Protein AF-A0A6I3UBJ7-F1 (afdb_monomer)

Solvent-accessible surface area (backbone atoms only — not comparable to full-atom values): 4551 Å² total; per-residue (Å²): 135,87,63,51,68,87,39,63,37,29,45,62,48,60,79,39,54,69,62,47,55,51,50,52,51,52,50,35,67,75,62,74,50,71,81,87,77,57,89,68,91,71,93,74,82,80,48,75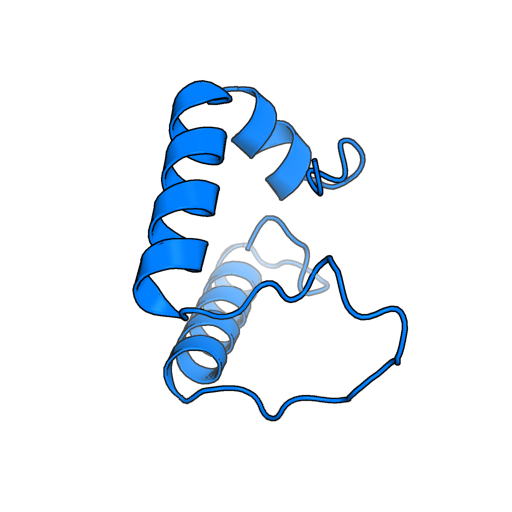,69,52,53,52,50,52,54,50,21,53,49,48,22,58,76,71,66,49,94,59,88,56,75,74,70

Foldseek 3Di:
DPLPCPFPVSVVCVVPVVVVVVVVVVVCVVVVDDPPPDPDDDDDDDDPVVVVVVVVQVVVCVVVVNPDRGPVD

Sequence (73 aa):
MSNHSYSVAGATLNDYPYEMDRLEEVALELTETVYSQDETFTELPFSHRLEVLFAEAEYVASVVHAKVLGTEH

Secondary structure (DSSP, 8-state):
----TTSHHHHHHTT-HHHHHHHHHHHHHHH---TTT--S--PPPPPHHHHHHHHHHHHHHHHTT-SS--TT-

pLDDT: mean 84.39, std 13.64, range [38.91, 97.94]

Structure (mmCIF, N/CA/C/O backbone):
data_AF-A0A6I3UBJ7-F1
#
_entry.id   AF-A0A6I3UBJ7-F1
#
loop_
_atom_site.group_PDB
_atom_site.id
_atom_site.type_symbol
_atom_site.label_atom_id
_atom_site.label_alt_id
_atom_site.label_comp_id
_atom_site.label_asym_id
_atom_site.label_entity_id
_atom_site.label_seq_id
_atom_site.pdbx_PDB_ins_code
_atom_site.Cartn_x
_atom_site.Cartn_y
_atom_site.Cartn_z
_atom_site.occupancy
_atom_site.B_iso_or_equiv
_atom_site.auth_seq_id
_atom_site.auth_comp_id
_atom_site.auth_asym_id
_atom_site.auth_atom_id
_atom_site.pdbx_PDB_model_num
ATOM 1 N N . MET A 1 1 ? -2.699 10.287 11.652 1.00 38.91 1 MET A N 1
ATOM 2 C CA . MET A 1 1 ? -2.343 10.481 10.231 1.00 38.91 1 MET A CA 1
ATOM 3 C C . MET A 1 1 ? -1.066 9.714 9.925 1.00 38.91 1 MET A C 1
ATOM 5 O O . MET A 1 1 ? 0.029 10.215 10.155 1.00 38.91 1 MET A O 1
ATOM 9 N N . SER A 1 2 ? -1.217 8.470 9.478 1.00 45.34 2 SER A N 1
ATOM 10 C CA . SER A 1 2 ? -0.147 7.517 9.144 1.00 45.34 2 SER A CA 1
ATOM 11 C C . SER A 1 2 ? 0.321 7.611 7.684 1.00 45.34 2 SER A C 1
ATOM 13 O O . SER A 1 2 ? 0.930 6.677 7.168 1.00 45.34 2 SER A O 1
ATOM 15 N N . ASN A 1 3 ? 0.096 8.744 7.012 1.00 52.03 3 ASN A N 1
ATOM 16 C CA . ASN A 1 3 ? 0.731 9.014 5.726 1.00 52.03 3 ASN A CA 1
ATOM 17 C C . ASN A 1 3 ? 2.188 9.395 5.973 1.00 52.03 3 ASN A C 1
ATOM 19 O O . ASN A 1 3 ? 2.517 10.543 6.277 1.00 52.03 3 ASN A O 1
ATOM 23 N N . HIS A 1 4 ? 3.080 8.414 5.855 1.00 57.19 4 HIS A N 1
ATOM 24 C CA . HIS A 1 4 ? 4.509 8.672 5.764 1.00 57.19 4 HIS A CA 1
ATOM 25 C C . HIS A 1 4 ? 4.774 9.491 4.495 1.00 57.19 4 HIS A C 1
ATOM 27 O O . HIS A 1 4 ? 4.973 8.938 3.420 1.00 57.19 4 HIS A O 1
ATOM 33 N N . SER A 1 5 ? 4.813 10.819 4.621 1.00 59.69 5 SER A N 1
ATOM 34 C CA . SER A 1 5 ? 5.083 11.769 3.528 1.00 59.69 5 SER A CA 1
ATOM 35 C C . SER A 1 5 ? 6.432 11.554 2.826 1.00 59.69 5 SER A C 1
ATOM 37 O O . SER A 1 5 ? 6.702 12.178 1.804 1.00 59.69 5 SER A O 1
ATOM 39 N N . TYR A 1 6 ? 7.273 10.670 3.366 1.00 71.88 6 TYR A N 1
ATOM 40 C CA . TYR A 1 6 ? 8.570 10.288 2.822 1.00 71.88 6 TYR A CA 1
ATOM 41 C C . TYR A 1 6 ? 8.538 9.023 1.942 1.00 71.88 6 TYR A C 1
ATOM 43 O O . TYR A 1 6 ? 9.570 8.697 1.359 1.00 71.88 6 TYR A O 1
ATOM 51 N N . SER A 1 7 ? 7.411 8.302 1.840 1.00 85.12 7 SER A N 1
ATOM 52 C CA . SER A 1 7 ? 7.259 7.170 0.911 1.00 85.12 7 SER A CA 1
ATOM 53 C C . SER A 1 7 ? 6.610 7.606 -0.404 1.00 85.12 7 SER A C 1
ATOM 55 O O . SER A 1 7 ? 5.899 8.610 -0.449 1.00 85.12 7 SER A O 1
ATOM 57 N N . VAL A 1 8 ? 6.840 6.853 -1.484 1.00 88.25 8 VAL A N 1
ATOM 58 C CA . VAL A 1 8 ? 6.280 7.191 -2.803 1.00 88.25 8 VAL A CA 1
ATOM 59 C C . VAL A 1 8 ? 4.756 7.058 -2.782 1.00 88.25 8 VAL A C 1
ATOM 61 O O . VAL A 1 8 ? 4.073 7.998 -3.179 1.00 88.25 8 VAL A O 1
ATOM 64 N N . ALA A 1 9 ? 4.215 5.969 -2.220 1.00 90.06 9 ALA A N 1
ATOM 65 C CA . ALA A 1 9 ? 2.767 5.846 -2.040 1.00 90.06 9 ALA A CA 1
ATOM 66 C C . ALA A 1 9 ? 2.200 6.945 -1.140 1.00 90.06 9 ALA A C 1
ATOM 68 O O . ALA A 1 9 ? 1.187 7.540 -1.482 1.00 90.06 9 ALA A O 1
ATOM 69 N N . GLY A 1 10 ? 2.861 7.271 -0.025 1.00 86.56 10 GLY A N 1
ATOM 70 C CA . GLY A 1 10 ? 2.407 8.335 0.871 1.00 86.56 10 GLY A CA 1
ATOM 71 C C . GLY A 1 10 ? 2.37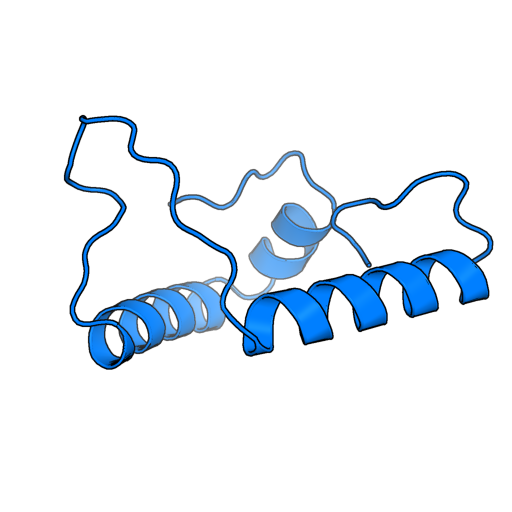1 9.702 0.185 1.00 86.56 10 GLY A C 1
ATOM 72 O O . GLY A 1 10 ? 1.426 10.462 0.379 1.00 86.56 10 GLY A O 1
ATOM 73 N N . ALA A 1 11 ? 3.360 10.003 -0.660 1.00 87.56 11 ALA A N 1
ATOM 74 C CA . ALA A 1 11 ? 3.373 11.216 -1.468 1.00 87.56 11 ALA A CA 1
ATOM 75 C C . ALA A 1 11 ? 2.231 11.236 -2.498 1.00 87.56 11 ALA A C 1
ATOM 77 O O . ALA A 1 11 ? 1.535 12.240 -2.590 1.00 87.56 11 ALA A O 1
ATOM 78 N N . THR A 1 12 ? 1.992 10.134 -3.216 1.00 88.75 12 THR A N 1
ATOM 79 C CA . THR A 1 12 ? 0.888 10.032 -4.188 1.00 88.75 12 THR A CA 1
ATOM 80 C C . THR A 1 12 ? -0.484 10.130 -3.523 1.00 88.75 12 THR A C 1
ATOM 82 O O . THR A 1 12 ? -1.384 10.780 -4.043 1.00 88.75 12 THR A O 1
ATOM 85 N N . LEU A 1 13 ? -0.655 9.508 -2.358 1.00 88.94 13 LEU A N 1
ATOM 86 C CA . LEU A 1 13 ? -1.916 9.524 -1.620 1.00 88.94 13 LEU A CA 1
ATOM 87 C C . LEU A 1 13 ? -2.205 10.886 -0.970 1.00 88.94 13 LEU A C 1
ATOM 89 O O . LEU A 1 13 ? -3.369 11.236 -0.788 1.00 88.94 13 LEU A O 1
ATOM 93 N N . ASN A 1 14 ? -1.177 11.690 -0.677 1.00 86.94 14 ASN A N 1
ATOM 94 C CA . ASN A 1 14 ? -1.352 13.053 -0.165 1.00 86.94 14 ASN A CA 1
ATOM 95 C C . ASN A 1 14 ? -2.010 14.012 -1.170 1.00 86.94 14 ASN A C 1
ATOM 97 O O . ASN A 1 14 ? -2.533 15.041 -0.745 1.00 86.94 14 ASN A O 1
ATOM 101 N N . ASP A 1 15 ? -2.033 13.680 -2.464 1.00 90.75 15 ASP A N 1
ATOM 102 C CA . ASP A 1 15 ? -2.784 14.447 -3.465 1.00 90.75 15 ASP A CA 1
ATOM 103 C C . ASP A 1 15 ? -4.312 14.257 -3.322 1.00 90.75 15 ASP A C 1
ATOM 105 O O . ASP A 1 15 ? -5.084 15.038 -3.881 1.00 90.75 15 ASP A O 1
ATOM 109 N N . TYR A 1 16 ? -4.753 13.263 -2.536 1.00 91.19 16 TYR A N 1
ATOM 110 C CA . TYR A 1 16 ? -6.157 12.873 -2.333 1.00 91.19 16 TYR A CA 1
ATOM 111 C C . TYR A 1 16 ? -6.524 12.782 -0.836 1.00 91.19 16 TYR A C 1
ATOM 113 O O . TYR A 1 16 ? -6.898 11.716 -0.338 1.00 91.19 16 TYR A O 1
ATOM 121 N N . PRO A 1 17 ? -6.393 13.880 -0.067 1.00 88.62 17 PRO A N 1
ATOM 122 C CA . PRO A 1 17 ? -6.52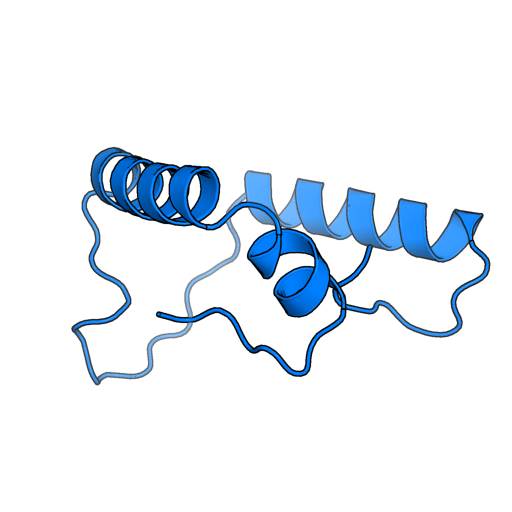1 13.839 1.390 1.00 88.62 17 PRO A CA 1
ATOM 123 C C . PRO A 1 17 ? -7.9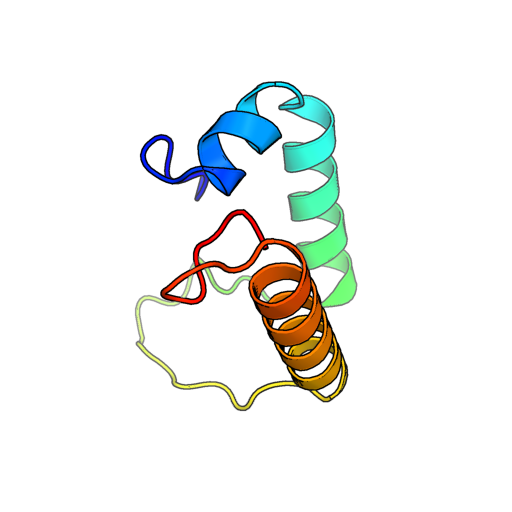29 13.441 1.861 1.00 88.62 17 PRO A C 1
ATOM 125 O O . PRO A 1 17 ? -8.061 12.677 2.811 1.00 88.62 17 PRO A O 1
ATOM 128 N N . TYR A 1 18 ? -8.985 13.887 1.171 1.00 91.88 18 TYR A N 1
ATOM 129 C CA . TYR A 1 18 ? -10.365 13.553 1.543 1.00 91.88 18 TYR A CA 1
ATOM 130 C C . TYR A 1 18 ? -10.698 12.078 1.297 1.00 91.88 18 TYR A C 1
ATOM 132 O O . TYR A 1 18 ? -11.422 11.455 2.073 1.00 91.88 18 TYR A O 1
ATOM 140 N N . GLU A 1 19 ? -10.180 11.502 0.214 1.00 92.25 19 GLU A N 1
ATOM 141 C CA . GLU A 1 19 ? -10.325 10.085 -0.093 1.00 92.25 19 GLU A CA 1
ATOM 142 C C . GLU A 1 19 ? -9.577 9.221 0.924 1.00 92.25 19 GLU A C 1
ATOM 144 O O . GLU A 1 19 ? -10.076 8.157 1.292 1.00 92.25 19 GLU A O 1
ATOM 149 N N . MET A 1 20 ? -8.419 9.686 1.399 1.00 89.56 20 MET A N 1
ATOM 150 C CA . MET A 1 20 ? -7.655 9.023 2.455 1.00 89.56 20 MET A CA 1
ATOM 151 C C . MET A 1 20 ? -8.391 9.009 3.786 1.00 89.56 20 MET A C 1
ATOM 153 O O . MET A 1 20 ? -8.557 7.930 4.352 1.00 89.56 20 MET A O 1
ATOM 157 N N . ASP A 1 21 ? -8.913 10.153 4.226 1.00 89.00 21 ASP A N 1
ATOM 158 C CA . ASP A 1 21 ? -9.715 10.229 5.450 1.00 89.00 21 ASP A CA 1
ATOM 159 C C . ASP A 1 21 ? -10.919 9.272 5.378 1.00 89.00 21 ASP A C 1
ATOM 161 O O . ASP A 1 21 ? -11.193 8.515 6.310 1.00 89.00 21 ASP A O 1
ATOM 165 N N . ARG A 1 22 ? -11.605 9.233 4.227 1.00 92.06 22 ARG A N 1
ATOM 166 C CA . ARG A 1 22 ? -12.741 8.327 4.007 1.00 92.06 22 ARG A CA 1
ATOM 167 C C . ARG A 1 22 ? -12.331 6.854 4.014 1.00 92.06 22 ARG A C 1
ATOM 169 O O . ARG A 1 22 ? -13.079 6.010 4.502 1.00 92.06 22 ARG A O 1
ATOM 176 N N . LEU A 1 23 ? -11.187 6.516 3.424 1.00 89.38 23 LEU A N 1
ATOM 177 C CA . LEU A 1 23 ? -10.687 5.141 3.415 1.00 89.38 23 LEU A CA 1
ATOM 178 C C . LEU A 1 23 ? -10.266 4.689 4.818 1.00 89.38 23 LEU A C 1
ATOM 180 O O . LEU A 1 23 ? -10.506 3.532 5.158 1.00 89.38 23 LEU A O 1
ATOM 184 N N . GLU A 1 24 ? -9.714 5.586 5.638 1.00 85.50 24 GLU A N 1
ATOM 185 C CA . GLU A 1 24 ? -9.417 5.326 7.052 1.00 85.50 24 GLU A CA 1
ATOM 186 C C . GLU A 1 24 ? -10.704 5.072 7.855 1.00 85.50 24 GLU A C 1
ATOM 188 O O . GLU A 1 24 ? -10.788 4.076 8.576 1.00 85.50 24 GLU A O 1
ATOM 193 N N . GLU A 1 25 ? -11.742 5.894 7.662 1.00 88.56 25 GLU A N 1
ATOM 194 C CA . GLU A 1 25 ? -13.056 5.711 8.298 1.00 88.56 25 GLU A CA 1
ATOM 195 C C . GLU A 1 25 ? -13.690 4.362 7.925 1.00 88.56 25 GLU A C 1
ATOM 197 O O . GLU A 1 25 ? -14.057 3.578 8.799 1.00 88.56 25 GLU A O 1
ATOM 202 N N . VAL A 1 26 ? -13.742 4.031 6.632 1.00 90.19 26 VAL A N 1
ATOM 203 C CA . VAL A 1 26 ? -14.321 2.761 6.164 1.00 90.19 26 VAL A CA 1
ATOM 204 C C . VAL A 1 26 ? -13.501 1.556 6.635 1.00 90.19 26 VAL A C 1
ATOM 206 O O . VAL A 1 26 ? -14.066 0.512 6.957 1.00 90.19 26 VAL A O 1
ATOM 209 N N . ALA A 1 27 ? -12.171 1.662 6.692 1.00 84.94 27 ALA A N 1
ATOM 210 C CA . ALA A 1 27 ? -11.330 0.594 7.226 1.00 84.94 27 ALA A CA 1
ATOM 211 C C . ALA A 1 27 ? -11.622 0.341 8.712 1.00 84.94 27 ALA A C 1
ATOM 213 O O . ALA A 1 27 ? -11.690 -0.819 9.133 1.00 84.94 27 ALA A O 1
ATOM 214 N N . LEU A 1 28 ? -11.845 1.402 9.491 1.00 84.38 28 LEU A N 1
ATOM 215 C CA . LEU A 1 28 ? -12.255 1.290 10.885 1.00 84.38 28 LEU A CA 1
ATOM 216 C C . LEU A 1 28 ? -13.637 0.636 11.015 1.00 84.38 28 LEU A C 1
ATOM 218 O O . LEU A 1 28 ? -13.787 -0.292 11.804 1.00 84.38 28 LEU A O 1
ATOM 222 N N . GLU A 1 29 ? -14.622 1.064 10.220 1.00 87.25 29 GLU A N 1
ATOM 223 C CA . GLU A 1 29 ? -15.968 0.472 10.223 1.00 87.25 29 GLU A CA 1
ATOM 224 C C . GLU A 1 29 ? -15.949 -1.019 9.862 1.00 87.25 29 GLU A C 1
ATOM 226 O O . GLU A 1 29 ? -16.624 -1.822 10.499 1.00 87.25 29 GLU A O 1
ATOM 231 N N . LEU A 1 30 ? -15.167 -1.410 8.852 1.00 85.50 30 LEU A N 1
ATOM 232 C CA . LEU A 1 30 ? -15.117 -2.794 8.374 1.00 85.50 30 LEU A CA 1
ATOM 233 C C . LEU A 1 30 ? -14.354 -3.732 9.306 1.00 85.50 30 LEU A C 1
ATOM 235 O O . LEU A 1 30 ? -14.643 -4.927 9.341 1.00 85.50 30 LEU A O 1
ATOM 239 N N . THR A 1 31 ? -13.328 -3.223 9.985 1.00 80.56 31 THR A N 1
ATOM 240 C CA . THR A 1 31 ? -12.503 -4.042 10.881 1.00 80.56 31 THR A CA 1
ATOM 241 C C . THR A 1 31 ? -12.988 -3.995 12.323 1.00 80.56 31 THR A C 1
ATOM 243 O O . THR A 1 31 ? -12.548 -4.824 13.116 1.00 80.56 31 THR A O 1
ATOM 246 N N . GLU A 1 32 ? -13.843 -3.025 12.671 1.00 80.50 32 GLU A N 1
ATOM 247 C CA . GLU A 1 32 ? -14.283 -2.701 14.037 1.00 80.50 32 GLU A CA 1
ATOM 248 C C . GLU A 1 32 ? -13.111 -2.567 15.033 1.00 80.50 32 GLU A C 1
ATOM 250 O O . GLU A 1 32 ? -13.285 -2.652 16.248 1.00 80.50 32 GLU A O 1
ATOM 255 N N . THR A 1 33 ? -11.891 -2.370 14.520 1.00 69.94 33 THR A N 1
ATOM 256 C CA . THR A 1 33 ? -10.646 -2.479 15.279 1.00 69.94 33 THR A CA 1
ATOM 257 C C . THR A 1 33 ? -9.820 -1.219 15.093 1.00 69.94 33 THR A C 1
ATOM 259 O O . THR A 1 33 ? -9.414 -0.870 13.985 1.00 69.94 33 THR A O 1
ATOM 262 N N . VAL A 1 34 ? -9.514 -0.545 16.202 1.00 66.69 34 VAL A N 1
ATOM 263 C CA . VAL A 1 34 ? -8.618 0.614 16.207 1.00 66.69 34 VAL A CA 1
ATOM 264 C C . VAL A 1 34 ? -7.184 0.139 16.451 1.00 66.69 34 VAL A C 1
ATOM 266 O O . VAL A 1 34 ? -6.702 0.142 17.581 1.00 66.69 34 VAL A O 1
ATOM 269 N N . TYR A 1 35 ? -6.468 -0.237 15.389 1.00 63.62 35 TYR A N 1
ATOM 270 C CA . TYR A 1 35 ? -5.064 -0.677 15.490 1.00 63.62 35 TYR A CA 1
ATOM 271 C C . TYR A 1 35 ? -4.095 0.421 15.978 1.00 63.62 35 TYR A C 1
ATOM 273 O O . TYR A 1 35 ? -2.961 0.125 16.334 1.00 63.62 35 TYR A O 1
ATOM 281 N N . SER A 1 36 ? -4.526 1.688 16.001 1.00 59.56 36 SER A N 1
ATOM 282 C CA . SER A 1 36 ? -3.703 2.839 16.403 1.00 59.56 36 SER A CA 1
ATOM 283 C C . SER A 1 36 ? -3.773 3.191 17.899 1.00 59.56 36 SER A C 1
ATOM 285 O O . SER A 1 36 ? -3.047 4.092 18.316 1.00 59.56 36 SER A O 1
ATOM 287 N N . GLN A 1 37 ? -4.658 2.576 18.696 1.00 58.38 37 GLN A N 1
ATOM 288 C CA . GLN A 1 37 ? -4.870 2.963 20.106 1.00 58.38 37 GLN A CA 1
ATOM 289 C C . GLN A 1 37 ? -4.227 2.021 21.127 1.00 58.38 37 GLN A C 1
ATOM 291 O O . GLN A 1 37 ? -4.068 2.413 22.282 1.00 58.38 37 GLN A O 1
ATOM 296 N N . ASP A 1 38 ? -3.854 0.808 20.725 1.00 59.19 38 ASP A N 1
ATOM 297 C CA . ASP A 1 38 ? -3.201 -0.146 21.613 1.00 59.19 38 ASP A CA 1
ATOM 298 C C . ASP A 1 38 ? -1.677 -0.011 21.470 1.00 59.19 38 ASP A C 1
ATOM 300 O O . ASP A 1 38 ? -1.104 -0.319 20.427 1.00 59.19 38 ASP A O 1
ATOM 304 N N . GLU A 1 39 ? -1.006 0.504 22.506 1.00 63.66 39 GLU A N 1
ATOM 305 C CA . GLU A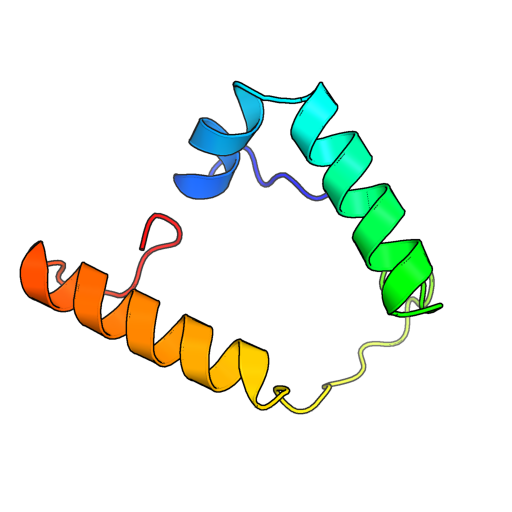 1 39 ? 0.461 0.655 22.527 1.00 63.66 39 GLU A CA 1
ATOM 306 C C . GLU A 1 39 ? 1.188 -0.698 22.660 1.00 63.66 39 GLU A C 1
ATOM 308 O O . GLU A 1 39 ? 2.422 -0.757 22.653 1.00 63.66 39 GLU A O 1
ATOM 313 N N . THR A 1 40 ? 0.446 -1.804 22.784 1.00 73.31 40 THR A N 1
ATOM 314 C CA . THR A 1 40 ? 1.025 -3.144 22.816 1.00 73.31 40 THR A CA 1
ATOM 315 C C . THR A 1 40 ? 1.318 -3.650 21.405 1.00 73.31 40 THR A C 1
ATOM 317 O O . THR A 1 40 ? 0.431 -3.954 20.609 1.00 73.31 40 THR A O 1
ATOM 320 N N . PHE A 1 41 ? 2.610 -3.772 21.087 1.00 74.12 41 PHE A N 1
ATOM 321 C CA . PHE A 1 41 ? 3.040 -4.398 19.841 1.00 74.12 41 PHE A CA 1
ATOM 322 C C . PHE A 1 41 ? 2.528 -5.842 19.775 1.00 74.12 41 PHE A C 1
ATOM 324 O O . PHE A 1 41 ? 2.896 -6.679 20.601 1.00 74.12 41 PHE A O 1
ATOM 331 N N . THR A 1 42 ? 1.707 -6.120 18.767 1.00 75.81 42 THR A N 1
ATOM 332 C CA . THR A 1 42 ? 1.171 -7.450 18.477 1.00 75.81 42 THR A CA 1
ATOM 333 C C . THR A 1 42 ? 1.398 -7.757 17.003 1.00 75.81 42 THR A C 1
ATOM 335 O O . THR A 1 42 ? 0.954 -7.006 16.136 1.00 75.81 42 THR A O 1
ATOM 338 N N . GLU A 1 43 ? 2.077 -8.867 16.702 1.00 79.31 43 GLU A N 1
ATOM 339 C CA . GLU A 1 43 ? 2.168 -9.371 15.330 1.00 79.31 43 GLU A CA 1
ATOM 340 C C . GLU A 1 43 ? 0.844 -10.028 14.940 1.00 79.31 43 GLU A C 1
ATOM 342 O O . GLU A 1 43 ? 0.393 -10.986 15.571 1.00 79.31 43 GLU A O 1
ATOM 347 N N . LEU A 1 44 ? 0.222 -9.509 13.885 1.00 79.12 44 LEU A N 1
ATOM 348 C CA . LEU A 1 44 ? -0.998 -10.067 13.317 1.00 79.12 44 LEU A CA 1
ATOM 349 C C . LEU A 1 44 ? -0.653 -10.875 12.063 1.00 79.12 44 LEU A C 1
ATOM 351 O O . LEU A 1 44 ? 0.163 -10.422 11.256 1.00 79.12 44 LEU A O 1
ATOM 355 N N . PRO A 1 45 ? -1.268 -12.054 11.862 1.00 81.25 45 PRO A N 1
ATOM 356 C CA . PRO A 1 45 ? -1.082 -12.797 10.627 1.00 81.25 45 PRO A CA 1
ATOM 357 C C . PRO A 1 45 ? -1.647 -12.002 9.447 1.00 81.25 45 PRO A C 1
ATOM 359 O O . PRO A 1 45 ? -2.652 -11.296 9.573 1.00 81.25 45 PRO A O 1
ATOM 362 N N . PHE A 1 46 ? -1.036 -12.154 8.273 1.00 83.94 46 PHE A N 1
ATOM 363 C CA . PHE A 1 46 ? -1.616 -11.603 7.056 1.00 83.94 46 PHE A CA 1
ATOM 364 C C . PHE A 1 46 ? -2.951 -12.275 6.749 1.00 83.94 46 PHE A C 1
ATOM 366 O O . PHE A 1 46 ? -3.115 -13.490 6.846 1.00 83.94 46 PHE A O 1
ATOM 373 N N . SER A 1 47 ? -3.926 -11.453 6.371 1.00 87.44 47 SER A N 1
ATOM 374 C CA . SER A 1 47 ? -5.160 -11.963 5.790 1.00 87.44 47 SER A CA 1
ATOM 375 C C . SER A 1 47 ? -4.893 -12.461 4.371 1.00 87.44 47 SER A C 1
ATOM 377 O O . SER A 1 47 ? -4.009 -11.950 3.685 1.00 87.44 47 SER A O 1
ATOM 379 N N . HIS A 1 48 ? -5.739 -13.365 3.878 1.00 91.12 48 HIS A N 1
ATOM 380 C CA . HIS A 1 48 ? -5.679 -13.804 2.482 1.00 91.12 48 HIS A CA 1
ATOM 381 C C . HIS A 1 48 ? -5.714 -12.629 1.484 1.00 91.12 48 HIS A C 1
ATOM 383 O O . HIS A 1 48 ? -5.041 -12.645 0.460 1.00 91.12 48 HIS A O 1
ATOM 389 N N . ARG A 1 49 ? -6.462 -11.558 1.798 1.00 90.62 49 ARG A N 1
ATOM 390 C CA . ARG A 1 49 ? -6.496 -10.348 0.961 1.00 90.62 49 ARG A CA 1
ATOM 391 C C . ARG A 1 49 ? -5.151 -9.624 0.933 1.00 90.62 49 ARG A C 1
ATOM 393 O O . ARG A 1 49 ? -4.782 -9.125 -0.122 1.00 90.62 49 ARG A O 1
ATOM 400 N N . LEU A 1 50 ? -4.435 -9.567 2.057 1.00 90.38 50 LEU A N 1
ATOM 401 C CA . LEU A 1 50 ? -3.092 -8.985 2.093 1.00 90.38 50 LEU A CA 1
ATOM 402 C C . LEU A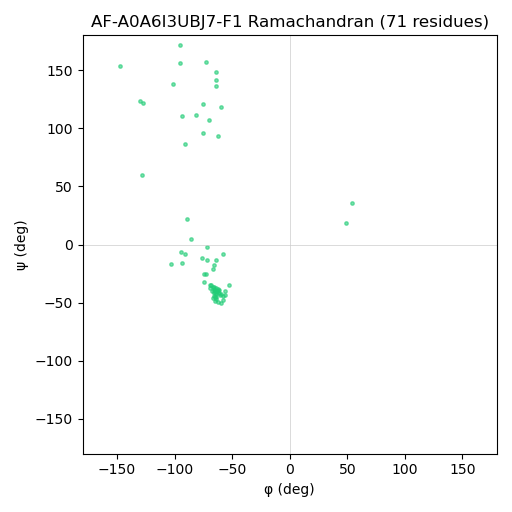 1 50 ? -2.096 -9.840 1.312 1.00 90.38 50 LEU A C 1
ATOM 404 O O . LEU A 1 50 ? -1.305 -9.280 0.567 1.00 90.38 50 LEU A O 1
ATOM 408 N N . GLU A 1 51 ? -2.170 -11.168 1.404 1.00 94.38 51 GLU A N 1
ATOM 409 C CA . GLU A 1 51 ? -1.320 -12.063 0.600 1.00 94.38 51 GLU A CA 1
ATOM 410 C C . GLU A 1 51 ? -1.502 -11.824 -0.905 1.00 94.38 51 GLU A C 1
ATOM 412 O O . GLU A 1 51 ? -0.524 -11.721 -1.642 1.00 94.38 51 GLU A O 1
ATOM 417 N N . VAL A 1 52 ? -2.753 -11.678 -1.357 1.00 96.31 52 VAL A N 1
ATOM 418 C CA . VAL A 1 52 ? -3.061 -11.368 -2.761 1.00 96.31 52 VAL A CA 1
ATOM 419 C C . VAL A 1 52 ? -2.519 -9.993 -3.161 1.00 96.31 52 VAL A C 1
ATOM 421 O O . VAL A 1 52 ? -1.958 -9.861 -4.244 1.00 96.31 52 VAL A O 1
ATOM 424 N N . LEU A 1 53 ? -2.645 -8.980 -2.296 1.00 95.06 53 LEU A N 1
ATOM 425 C CA . LEU A 1 53 ? -2.094 -7.647 -2.561 1.00 95.06 53 LEU A CA 1
ATOM 426 C C . LEU A 1 53 ? -0.561 -7.658 -2.635 1.00 95.06 53 LEU A C 1
ATOM 428 O O . LEU A 1 53 ? -0.003 -7.003 -3.507 1.00 95.06 53 LEU A O 1
ATOM 432 N N . PHE A 1 54 ? 0.118 -8.431 -1.783 1.00 94.81 54 PHE A N 1
ATOM 433 C CA . PHE A 1 54 ? 1.572 -8.596 -1.867 1.00 94.81 54 PHE A CA 1
ATOM 434 C C . PHE A 1 54 ? 1.998 -9.274 -3.171 1.00 94.81 54 PHE A C 1
ATOM 436 O O . PHE A 1 54 ? 2.942 -8.813 -3.806 1.00 94.81 54 PHE A O 1
ATOM 443 N N . ALA A 1 55 ? 1.286 -10.317 -3.605 1.00 96.75 55 ALA A N 1
ATOM 444 C CA . ALA A 1 55 ? 1.570 -10.974 -4.880 1.00 96.75 55 ALA A CA 1
ATOM 445 C C . ALA A 1 55 ? 1.376 -10.026 -6.079 1.00 96.75 55 ALA A C 1
ATOM 447 O O . ALA A 1 55 ? 2.169 -10.049 -7.022 1.00 96.75 55 ALA A O 1
ATOM 448 N N . GLU A 1 56 ? 0.351 -9.169 -6.037 1.00 97.56 56 GLU A N 1
ATOM 449 C CA . GLU A 1 56 ? 0.136 -8.143 -7.062 1.00 97.56 56 GLU A CA 1
ATOM 450 C C . GLU A 1 56 ? 1.260 -7.098 -7.053 1.00 97.56 56 GLU A C 1
ATOM 452 O O . GLU A 1 56 ? 1.806 -6.777 -8.107 1.00 97.56 56 GLU A O 1
ATOM 457 N N . ALA A 1 57 ? 1.675 -6.626 -5.876 1.00 97.44 57 ALA A N 1
ATOM 458 C CA . ALA A 1 57 ? 2.766 -5.664 -5.750 1.00 97.44 57 ALA A CA 1
ATOM 459 C C . ALA A 1 57 ? 4.101 -6.245 -6.267 1.00 97.44 57 ALA A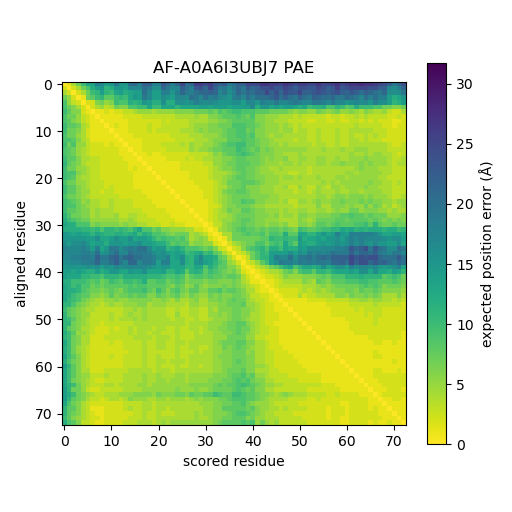 C 1
ATOM 461 O O . ALA A 1 57 ? 4.848 -5.577 -6.985 1.00 97.44 57 ALA A O 1
ATOM 462 N N . GLU A 1 58 ? 4.389 -7.523 -5.987 1.00 97.31 58 GLU A N 1
ATOM 463 C CA . GLU A 1 58 ? 5.541 -8.237 -6.558 1.00 97.31 58 GLU A CA 1
ATOM 464 C C . GLU A 1 58 ? 5.465 -8.329 -8.088 1.00 97.31 58 GLU A C 1
ATOM 466 O O . GLU A 1 58 ? 6.469 -8.125 -8.781 1.00 97.31 58 GLU A O 1
ATOM 471 N N . TYR A 1 59 ? 4.275 -8.599 -8.630 1.00 97.81 59 TYR A N 1
ATOM 472 C CA . TYR A 1 59 ? 4.056 -8.611 -10.071 1.00 97.81 59 TYR A CA 1
ATOM 473 C C . TYR A 1 59 ? 4.313 -7.229 -10.686 1.00 97.81 59 TYR A C 1
ATOM 475 O O . TYR A 1 59 ? 5.094 -7.127 -11.637 1.00 97.81 59 TYR A O 1
ATOM 483 N N . VAL A 1 60 ? 3.744 -6.163 -10.119 1.00 97.75 60 VAL A N 1
ATOM 484 C CA . VAL A 1 60 ? 3.949 -4.781 -10.578 1.00 97.75 60 VAL A CA 1
ATOM 485 C C . VAL A 1 60 ? 5.434 -4.415 -10.542 1.00 97.75 60 VAL A C 1
ATOM 487 O O . VAL A 1 60 ? 5.971 -3.962 -11.557 1.00 97.75 60 VAL A O 1
ATOM 490 N N . ALA A 1 61 ? 6.131 -4.710 -9.440 1.00 97.88 61 ALA A N 1
ATOM 491 C CA . ALA A 1 61 ? 7.576 -4.513 -9.310 1.00 97.88 61 ALA A CA 1
ATOM 492 C C . ALA A 1 61 ? 8.369 -5.249 -10.404 1.00 97.88 61 ALA A C 1
ATOM 494 O O . ALA A 1 61 ? 9.315 -4.699 -10.977 1.00 97.88 61 ALA A O 1
ATOM 495 N N . SER A 1 62 ? 7.961 -6.474 -10.750 1.00 97.50 62 SER A N 1
ATOM 496 C CA . SER A 1 62 ? 8.612 -7.265 -11.799 1.00 97.50 62 SER A CA 1
ATOM 497 C C . SER A 1 62 ? 8.455 -6.646 -13.194 1.00 97.50 62 SER A C 1
ATOM 499 O O . SER A 1 62 ? 9.427 -6.579 -13.953 1.00 97.50 62 SER A O 1
ATOM 501 N N . VAL A 1 63 ? 7.258 -6.140 -13.514 1.00 97.94 63 VAL A N 1
ATOM 502 C CA . VAL A 1 63 ? 6.921 -5.557 -14.822 1.00 97.94 63 VAL A CA 1
ATOM 503 C C . VAL A 1 63 ? 7.647 -4.233 -15.041 1.00 97.94 63 VAL A C 1
ATOM 505 O O . VAL A 1 63 ? 8.069 -3.945 -16.159 1.00 97.94 63 VAL A O 1
ATOM 508 N N . VAL A 1 64 ? 7.850 -3.447 -13.980 1.00 96.62 64 VAL A N 1
ATOM 509 C CA . VAL A 1 64 ? 8.615 -2.190 -14.053 1.00 96.62 64 VAL A CA 1
ATOM 510 C C . VAL A 1 64 ? 10.126 -2.392 -13.891 1.00 96.62 64 VAL A C 1
ATOM 512 O O . VAL A 1 64 ? 10.879 -1.420 -13.858 1.00 96.62 64 VAL A O 1
ATOM 515 N N . HIS A 1 65 ? 10.586 -3.646 -13.809 1.00 96.44 65 HIS A N 1
ATOM 516 C CA . HIS A 1 65 ? 11.985 -4.012 -13.574 1.00 96.44 65 HIS A CA 1
ATOM 517 C C . HIS A 1 65 ? 12.584 -3.348 -12.323 1.00 96.44 65 HIS A C 1
ATOM 519 O O . HIS A 1 65 ? 13.766 -2.982 -12.297 1.00 96.44 65 HIS A O 1
ATOM 525 N N . ALA A 1 66 ? 11.772 -3.194 -11.275 1.00 96.62 66 ALA A N 1
ATOM 526 C CA . ALA A 1 66 ? 12.242 -2.693 -9.999 1.00 96.62 66 ALA A CA 1
ATOM 527 C C . ALA A 1 66 ? 13.248 -3.675 -9.387 1.00 96.62 66 ALA A C 1
ATOM 529 O O . ALA A 1 66 ? 13.109 -4.895 -9.462 1.00 96.62 66 ALA A O 1
ATOM 530 N N . LYS A 1 67 ? 14.293 -3.130 -8.756 1.00 93.94 67 LYS A N 1
ATOM 531 C CA . LYS A 1 67 ? 15.302 -3.944 -8.055 1.00 93.94 67 LYS A CA 1
ATOM 532 C C . LYS A 1 67 ? 14.783 -4.505 -6.733 1.00 93.94 67 LYS A C 1
ATOM 534 O O . LYS A 1 67 ? 15.334 -5.484 -6.241 1.00 93.94 67 LYS A O 1
ATOM 539 N N . VAL A 1 68 ? 13.800 -3.834 -6.141 1.00 94.94 68 VAL A N 1
ATOM 540 C CA . VAL A 1 68 ? 13.216 -4.137 -4.834 1.00 94.94 68 VAL A CA 1
ATOM 541 C C . VAL A 1 68 ? 11.740 -3.759 -4.840 1.00 94.94 68 VAL A C 1
ATOM 543 O O . VAL A 1 68 ? 11.344 -2.849 -5.568 1.00 94.94 68 VAL A O 1
ATOM 546 N N . LEU A 1 69 ? 10.952 -4.424 -3.997 1.00 94.50 69 LEU A N 1
ATOM 547 C CA . LEU A 1 69 ? 9.575 -4.037 -3.720 1.00 94.50 69 LEU A CA 1
ATOM 548 C C . LEU A 1 69 ? 9.565 -2.726 -2.915 1.00 94.50 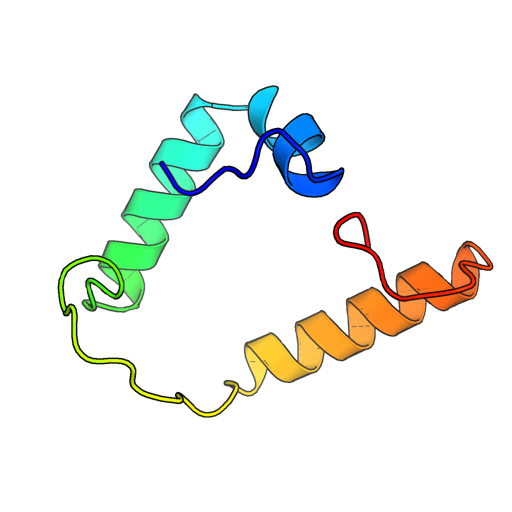69 LEU A C 1
ATOM 550 O O . LEU A 1 69 ? 9.962 -2.693 -1.751 1.00 94.50 69 LEU A O 1
ATOM 554 N N . GLY A 1 70 ? 9.180 -1.639 -3.574 1.00 93.19 70 GLY A N 1
ATOM 555 C CA . GLY A 1 70 ? 8.917 -0.324 -2.980 1.00 93.19 70 GLY A CA 1
ATOM 556 C C . GLY A 1 70 ? 7.435 -0.107 -2.669 1.00 93.19 70 GLY A C 1
ATOM 557 O O . GLY A 1 70 ? 6.596 -0.896 -3.087 1.00 93.19 70 GLY A O 1
ATOM 558 N N . THR A 1 71 ? 7.119 0.980 -1.966 1.00 93.19 71 THR A N 1
ATOM 559 C CA . THR A 1 71 ? 5.743 1.334 -1.565 1.00 93.19 71 THR A CA 1
ATOM 560 C C . THR A 1 71 ? 4.820 1.690 -2.728 1.00 93.19 71 THR A C 1
ATOM 562 O O . THR A 1 71 ? 3.612 1.685 -2.565 1.00 93.19 71 THR A O 1
ATOM 565 N N . GLU A 1 72 ? 5.393 2.071 -3.865 1.00 91.25 72 GLU A N 1
ATOM 566 C CA . GLU A 1 72 ? 4.708 2.469 -5.095 1.00 91.25 72 GLU A CA 1
ATOM 567 C C . GLU A 1 72 ? 4.134 1.310 -5.916 1.00 91.25 72 GLU A C 1
ATOM 569 O O . GLU A 1 72 ? 3.405 1.570 -6.873 1.00 91.25 72 GLU A O 1
ATOM 574 N N . HIS A 1 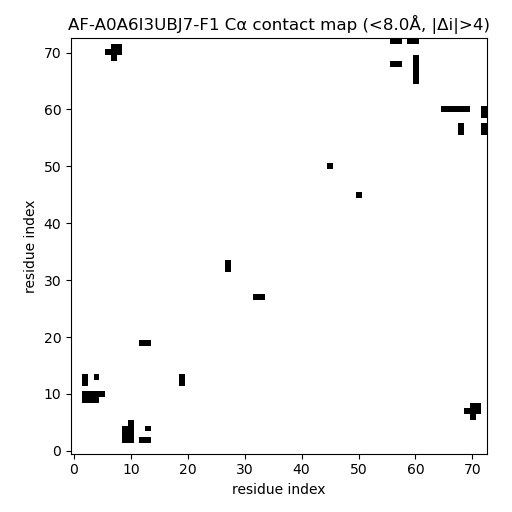73 ? 4.504 0.073 -5.579 1.00 94.31 73 HIS A N 1
ATOM 575 C CA . HIS A 1 73 ? 3.991 -1.139 -6.213 1.00 94.31 73 HIS A CA 1
ATOM 576 C C . HIS A 1 73 ? 2.809 -1.674 -5.408 1.00 94.31 73 HIS A C 1
ATOM 578 O O . HIS A 1 73 ? 1.842 -2.126 -6.055 1.00 94.31 73 HIS A O 1
#

Organism: Streptococcus pneumoniae (NCBI:txid1313)

Radius of gyration: 14.38 Å; Cα contacts (8 Å, |Δi|>4): 32; chains: 1; bounding box: 31×28×38 Å

Mean predicted aligned error: 6.34 Å